Protein AF-A0A0N4XVY6-F1 (afdb_monomer_lite)

Radius of gyration: 19.95 Å; chains: 1; bounding box: 74×23×53 Å

Foldseek 3Di:
DDDDDDPPPPPVVVVVPAFQLVVQQCVQCPPPDDDDPVCLVVSLCSLQPGRLVSLCVRVVDPPDPSDLVVSLVSLVVSCVRHVDPVSVVVSVSSCVRPVVVCVVVQPDVVNVVVVVVVD

Organism: Nippostrongylus brasiliensis (NCBI:txid27835)

Sequence (119 aa):
MAVAQIASLLILTALTLGDPATRAYRECKGQLQLPTSAQLPEWCQKMRFEVADCIVARLGFEDDDGSVSLRGRVLLETYKRSGDDDLYTDLKLYHYGCVYNSWHNFVDDKCFKKQLWQL

pLDDT: mean 77.58, std 21.48, range [35.47, 97.81]

Secondary structure (DSSP, 8-state):
-----SSTTSSSSTTSS--HHHHHHHHHHTTPPPPPTTTHHHHHHHIIIIIHHHHHHHHT-TT--S-HHHHHHHHHHHHHHH--HHHHHHHHHHIIIIIISTHHHH--HHHHHHHHT--

Structure (mmCIF, N/CA/C/O backbone):
data_AF-A0A0N4XVY6-F1
#
_entry.id   AF-A0A0N4XVY6-F1
#
loop_
_atom_site.group_PDB
_atom_site.id
_atom_site.type_symbol
_atom_site.label_atom_id
_atom_site.label_alt_id
_atom_site.label_comp_id
_atom_site.label_asym_id
_atom_site.label_entity_id
_atom_site.label_seq_id
_atom_site.pdbx_PDB_ins_code
_atom_site.Cartn_x
_atom_site.Cartn_y
_atom_site.Cartn_z
_atom_site.occupancy
_atom_site.B_iso_or_equiv
_atom_site.auth_seq_id
_atom_site.auth_comp_id
_atom_site.auth_asym_id
_atom_site.auth_atom_id
_atom_site.pdbx_PDB_model_num
ATOM 1 N N . MET A 1 1 ? -42.581 12.951 35.617 1.00 35.59 1 MET A N 1
ATOM 2 C CA . MET A 1 1 ? -41.354 12.143 35.449 1.00 35.59 1 MET A CA 1
ATOM 3 C C . MET A 1 1 ? -41.339 11.634 34.020 1.00 35.59 1 MET A C 1
ATOM 5 O O . MET A 1 1 ? -42.187 10.823 33.686 1.00 35.59 1 MET A O 1
ATOM 9 N N . ALA A 1 2 ? -40.462 12.159 33.170 1.00 38.03 2 ALA A N 1
ATOM 10 C CA . ALA A 1 2 ? -40.269 11.669 31.808 1.00 38.03 2 ALA A CA 1
ATOM 11 C C . ALA A 1 2 ? -38.759 11.579 31.591 1.00 38.03 2 ALA A C 1
ATOM 13 O O . ALA A 1 2 ? -38.091 12.586 31.375 1.00 38.03 2 ALA A O 1
ATOM 14 N N . VAL A 1 3 ? -38.217 10.379 31.768 1.00 46.41 3 VAL A N 1
ATOM 15 C CA . VAL A 1 3 ? -36.825 10.055 31.466 1.00 46.41 3 VAL A CA 1
ATOM 16 C C . VAL A 1 3 ? -36.861 8.912 30.465 1.00 46.41 3 VAL A C 1
ATOM 18 O O . VAL A 1 3 ? -37.683 8.011 30.602 1.00 46.41 3 VAL A O 1
ATOM 21 N N . ALA A 1 4 ? -35.924 8.968 29.520 1.00 47.69 4 ALA A N 1
ATOM 22 C CA . ALA A 1 4 ? -35.572 7.954 28.531 1.00 47.69 4 ALA A CA 1
ATOM 23 C C . ALA A 1 4 ? -36.360 8.008 27.219 1.00 47.69 4 ALA A C 1
ATOM 25 O O . ALA A 1 4 ? -37.401 7.377 27.099 1.00 47.69 4 ALA A O 1
ATOM 26 N N . GLN A 1 5 ? -35.793 8.697 26.214 1.00 49.16 5 GLN A N 1
ATOM 27 C CA . GLN A 1 5 ? -35.864 8.263 24.806 1.00 49.16 5 GLN A CA 1
ATOM 28 C C . GLN A 1 5 ? -34.922 9.021 23.835 1.00 49.16 5 GLN A C 1
ATOM 30 O O . GLN A 1 5 ? -35.272 9.247 22.685 1.00 49.16 5 GLN A O 1
ATOM 35 N N . ILE A 1 6 ? -33.698 9.396 24.244 1.00 48.84 6 ILE A N 1
ATOM 36 C CA . ILE A 1 6 ? -32.733 10.062 23.326 1.00 48.84 6 ILE A CA 1
ATOM 37 C C . ILE A 1 6 ? -31.375 9.340 23.241 1.00 48.84 6 ILE A C 1
ATOM 39 O O . ILE A 1 6 ? -30.362 9.945 22.917 1.00 48.84 6 ILE A O 1
ATOM 43 N N . ALA A 1 7 ? -31.319 8.036 23.521 1.00 48.22 7 ALA A N 1
ATOM 44 C CA . ALA A 1 7 ? -30.080 7.259 23.357 1.00 48.22 7 ALA A CA 1
ATOM 45 C C . ALA A 1 7 ? -30.055 6.400 22.078 1.00 48.22 7 ALA A C 1
ATOM 47 O O . ALA A 1 7 ? -28.996 5.944 21.662 1.00 48.22 7 ALA A O 1
ATOM 48 N N . SER A 1 8 ? -31.198 6.195 21.417 1.00 45.22 8 SER A N 1
ATOM 49 C CA . SER A 1 8 ? -31.308 5.225 20.315 1.00 45.22 8 SER A CA 1
ATOM 50 C C . SER A 1 8 ? -31.023 5.797 18.922 1.00 45.22 8 SER A C 1
ATOM 52 O O . SER A 1 8 ? -30.977 5.034 17.963 1.00 45.22 8 SER A O 1
ATOM 54 N N . LEU A 1 9 ? -30.804 7.111 18.785 1.00 42.91 9 LEU A N 1
ATOM 55 C CA . LEU A 1 9 ? -30.613 7.754 17.475 1.00 42.91 9 LEU A CA 1
ATOM 56 C C . LEU A 1 9 ? -29.142 7.917 17.047 1.00 42.91 9 LEU A C 1
ATOM 58 O O . LEU A 1 9 ? -28.881 8.270 15.904 1.00 42.91 9 LEU A O 1
ATOM 62 N N . LEU A 1 10 ? -28.180 7.639 17.933 1.00 43.06 10 LEU A N 1
ATOM 63 C CA . LEU A 1 10 ? -26.742 7.783 17.646 1.00 43.06 10 LEU A CA 1
ATOM 64 C C . LEU A 1 10 ? -26.061 6.484 17.191 1.00 43.06 10 LEU A C 1
ATOM 66 O O . LEU A 1 10 ? -24.910 6.518 16.771 1.00 43.06 10 LEU A O 1
ATOM 70 N N . ILE A 1 11 ? -26.756 5.344 17.247 1.00 47.81 11 ILE A N 1
ATOM 71 C CA . ILE A 1 11 ? -26.157 4.041 16.912 1.00 47.81 11 ILE A CA 1
ATOM 72 C C . ILE A 1 11 ? -26.337 3.700 15.420 1.00 47.81 11 ILE A C 1
ATOM 74 O O . ILE A 1 11 ? -25.539 2.952 14.863 1.00 47.81 11 ILE A O 1
ATOM 78 N N . LEU A 1 12 ? -27.316 4.295 14.721 1.00 40.19 12 LEU A N 1
ATOM 79 C CA . LEU A 1 12 ? -27.562 3.976 13.305 1.00 40.19 12 LEU A CA 1
ATOM 80 C C . LEU A 1 12 ? -26.668 4.723 12.303 1.00 40.19 12 LEU A C 1
ATOM 82 O O . LEU A 1 12 ? -26.500 4.241 11.188 1.00 40.19 12 LEU A O 1
ATOM 86 N N . THR A 1 13 ? -26.058 5.854 12.664 1.00 41.75 13 THR A N 1
ATOM 87 C CA . THR A 1 13 ? -25.133 6.570 11.760 1.00 41.75 13 THR A CA 1
ATOM 88 C C . THR A 1 13 ? -23.732 5.957 11.719 1.00 41.75 13 THR A C 1
ATOM 90 O O . THR A 1 13 ? -22.980 6.220 10.784 1.00 41.75 13 THR A O 1
ATOM 93 N N . ALA A 1 14 ? -23.378 5.100 12.682 1.00 44.94 14 ALA A N 1
ATOM 94 C CA . ALA A 1 14 ? -22.085 4.416 12.713 1.00 44.94 14 ALA A CA 1
ATOM 95 C C . ALA A 1 14 ? -21.996 3.224 11.740 1.00 44.94 14 ALA A C 1
ATOM 97 O O . ALA A 1 14 ? -20.898 2.807 11.389 1.00 44.94 14 ALA A O 1
ATOM 98 N N . LEU A 1 15 ? -23.129 2.692 11.267 1.00 44.31 15 LEU A N 1
ATOM 99 C CA . LEU A 1 15 ? -23.162 1.513 10.390 1.00 44.31 15 LEU A CA 1
ATOM 100 C C . LEU A 1 15 ? -22.952 1.838 8.900 1.00 44.31 15 LEU A C 1
ATOM 102 O O . LEU A 1 15 ? -22.689 0.933 8.115 1.00 44.31 15 LEU A O 1
ATOM 106 N N . THR A 1 16 ? -23.029 3.111 8.492 1.00 47.47 16 THR A N 1
ATOM 107 C CA . THR A 1 16 ? -22.830 3.535 7.088 1.00 47.47 16 THR A CA 1
ATOM 108 C C . THR A 1 16 ? -21.451 4.141 6.818 1.00 47.47 16 THR A C 1
ATOM 110 O O . THR A 1 16 ? -21.099 4.426 5.677 1.00 47.47 16 THR A O 1
ATOM 113 N N . LEU A 1 17 ? -20.663 4.355 7.868 1.00 48.94 17 LEU A N 1
ATOM 114 C CA . LEU A 1 17 ? -19.315 4.903 7.824 1.00 48.94 17 LEU A CA 1
ATOM 115 C C . LEU A 1 17 ? -18.368 3.723 8.016 1.00 48.94 17 LEU A C 1
ATOM 117 O O . LEU A 1 17 ? -17.997 3.432 9.146 1.00 48.94 17 LEU A O 1
ATOM 121 N N . GLY A 1 18 ? -18.047 3.022 6.923 1.00 58.38 18 GLY A N 1
ATOM 122 C CA . GLY A 1 18 ? -17.234 1.801 6.934 1.00 58.38 18 GLY A CA 1
ATOM 123 C C . GLY A 1 18 ? -16.025 1.861 7.875 1.00 58.38 18 GLY A C 1
ATOM 124 O O . GLY A 1 18 ? -15.514 2.951 8.169 1.00 58.38 18 GLY A O 1
ATOM 125 N N . ASP A 1 19 ? -15.612 0.677 8.340 1.00 81.75 19 ASP A N 1
ATOM 126 C CA . ASP A 1 19 ? -14.541 0.460 9.318 1.00 81.75 19 ASP A CA 1
ATOM 127 C C . ASP A 1 19 ? -13.361 1.443 9.118 1.00 81.75 19 ASP A C 1
ATOM 129 O O . ASP A 1 19 ? -12.959 1.683 7.971 1.00 81.75 19 ASP A O 1
ATOM 133 N N . PRO A 1 20 ? -12.803 2.049 10.188 1.00 88.19 20 PRO A N 1
ATOM 134 C CA . PRO A 1 20 ? -11.728 3.034 10.073 1.00 88.19 20 PRO A CA 1
ATOM 135 C C . PRO A 1 20 ? -10.554 2.596 9.191 1.00 88.19 20 PRO A C 1
ATOM 137 O O . PRO A 1 20 ? -9.993 3.440 8.489 1.00 88.19 20 PRO A O 1
ATOM 140 N N . ALA A 1 21 ? -10.211 1.303 9.156 1.00 92.38 21 ALA A N 1
ATOM 141 C CA . ALA A 1 21 ? -9.155 0.793 8.287 1.00 92.38 21 ALA A CA 1
ATOM 142 C C . ALA A 1 21 ? -9.587 0.763 6.811 1.00 92.38 21 ALA A C 1
ATOM 144 O O . ALA A 1 21 ? -8.804 1.150 5.942 1.00 92.38 21 ALA A O 1
ATOM 145 N N . THR A 1 22 ? -10.847 0.410 6.526 1.00 93.62 22 THR A N 1
ATOM 146 C CA . THR A 1 22 ? -11.442 0.521 5.177 1.00 93.62 22 THR A CA 1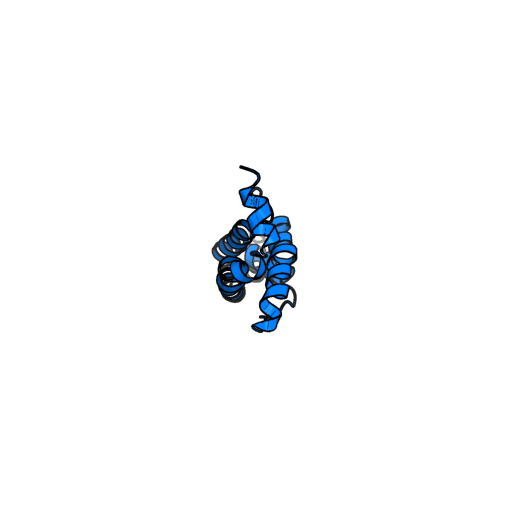
ATOM 147 C C . THR A 1 22 ? -11.348 1.952 4.657 1.00 93.62 22 THR A C 1
ATOM 149 O O . THR A 1 22 ? -10.889 2.197 3.540 1.00 93.62 22 THR A O 1
ATOM 152 N N . ARG A 1 23 ? -11.764 2.923 5.476 1.00 93.69 23 ARG A N 1
ATOM 153 C CA . ARG A 1 23 ? -11.747 4.338 5.091 1.00 93.69 23 ARG A CA 1
ATOM 154 C C . ARG A 1 23 ? -10.331 4.859 4.902 1.00 93.69 23 ARG A C 1
ATOM 156 O O . ARG A 1 23 ? -10.064 5.513 3.897 1.00 93.69 23 ARG A O 1
ATOM 163 N N . ALA A 1 24 ? -9.437 4.550 5.843 1.00 95.44 24 ALA A N 1
ATOM 164 C CA . ALA A 1 24 ? -8.040 4.948 5.762 1.00 95.44 24 ALA A CA 1
ATOM 165 C C . ALA A 1 24 ? -7.423 4.469 4.448 1.00 95.44 24 ALA A C 1
ATOM 167 O O . ALA A 1 24 ? -6.881 5.286 3.709 1.00 95.44 24 ALA A O 1
ATOM 168 N N . TYR A 1 25 ? -7.592 3.188 4.116 1.00 96.38 25 TYR A N 1
ATOM 169 C CA . TYR A 1 25 ? -7.097 2.629 2.866 1.00 96.38 25 TYR A CA 1
ATOM 170 C C . TYR A 1 25 ? -7.697 3.309 1.630 1.00 96.38 25 TYR A C 1
ATOM 172 O O . TYR A 1 25 ? -6.936 3.771 0.785 1.00 96.38 25 TYR A O 1
ATOM 180 N N . ARG A 1 26 ? -9.029 3.417 1.514 1.00 95.56 26 ARG A N 1
ATOM 181 C CA . ARG A 1 26 ? -9.674 3.980 0.310 1.00 95.56 26 ARG A CA 1
ATOM 182 C C . ARG A 1 26 ? -9.259 5.421 0.041 1.00 95.56 26 ARG A C 1
ATOM 184 O O . ARG A 1 26 ? -8.976 5.782 -1.096 1.00 95.56 26 ARG A O 1
ATOM 191 N N . GLU A 1 27 ? -9.192 6.236 1.085 1.00 96.00 27 GLU A N 1
ATOM 192 C CA . GLU A 1 27 ? -8.754 7.625 0.968 1.00 96.00 27 GLU A CA 1
ATOM 193 C C . GLU A 1 27 ? -7.253 7.736 0.646 1.00 96.00 27 GLU A C 1
ATOM 195 O O . GLU A 1 27 ? -6.881 8.582 -0.161 1.00 96.00 27 GLU A O 1
ATOM 200 N N . CYS A 1 28 ? -6.399 6.873 1.212 1.00 97.31 28 CYS A N 1
ATOM 201 C CA . CYS A 1 28 ? -4.965 6.856 0.899 1.00 97.31 28 CYS A CA 1
ATOM 202 C C . CYS A 1 28 ? -4.662 6.315 -0.504 1.00 97.31 28 CYS A C 1
ATOM 204 O O . CYS A 1 28 ? -3.760 6.810 -1.173 1.00 97.31 28 CYS A O 1
ATOM 206 N N . LYS A 1 29 ? -5.409 5.305 -0.965 1.00 96.19 29 LYS A N 1
ATOM 207 C CA . LYS A 1 29 ? -5.313 4.767 -2.328 1.00 96.19 29 LYS A CA 1
ATOM 208 C C . LYS A 1 29 ? -5.823 5.772 -3.358 1.00 96.19 29 LYS A C 1
ATOM 210 O O . LYS A 1 29 ? -5.282 5.859 -4.462 1.00 96.19 29 LYS A O 1
ATOM 215 N N . GLY A 1 30 ? -6.874 6.515 -3.013 1.00 95.56 30 GLY A N 1
ATOM 216 C CA . GLY A 1 30 ? -7.511 7.470 -3.908 1.00 95.56 30 GLY A CA 1
ATOM 217 C C . GLY A 1 30 ? -7.938 6.804 -5.217 1.00 95.56 30 GLY A C 1
ATOM 218 O O . GLY A 1 30 ? -8.711 5.850 -5.222 1.00 95.56 30 GLY A O 1
ATOM 219 N N . GLN A 1 31 ? -7.423 7.310 -6.338 1.00 93.88 31 GLN A N 1
ATOM 220 C CA . GLN A 1 31 ? -7.742 6.819 -7.684 1.00 93.88 31 GLN A CA 1
ATOM 221 C C . GLN A 1 31 ? -6.677 5.876 -8.267 1.00 93.88 31 GLN A C 1
ATOM 223 O O . GLN A 1 31 ? -6.732 5.578 -9.463 1.00 93.88 31 GLN A O 1
ATOM 228 N N . LEU A 1 32 ? -5.709 5.412 -7.466 1.00 95.00 32 LEU A N 1
ATOM 229 C CA . LEU A 1 32 ? -4.666 4.506 -7.942 1.00 95.00 32 LEU A CA 1
ATOM 230 C C . LEU A 1 32 ? -5.287 3.192 -8.439 1.00 95.00 32 LEU A C 1
ATOM 232 O O . LEU A 1 32 ? -5.899 2.443 -7.680 1.00 95.00 32 LEU A O 1
ATOM 236 N N . GLN A 1 33 ? -5.128 2.929 -9.733 1.00 94.19 33 GLN A N 1
ATOM 237 C CA . GLN A 1 33 ? -5.672 1.745 -10.393 1.00 94.19 33 GLN A CA 1
ATOM 238 C C . GLN A 1 33 ? -4.708 0.561 -10.306 1.00 94.19 33 GLN A C 1
ATOM 240 O O . GLN A 1 33 ? -3.511 0.728 -10.056 1.00 94.19 33 GLN A O 1
ATOM 245 N N . LEU A 1 34 ? -5.232 -0.639 -10.566 1.00 90.75 34 LEU A N 1
ATOM 246 C CA . LEU A 1 34 ? -4.398 -1.819 -10.766 1.00 90.75 34 LEU A CA 1
ATOM 247 C C . LEU A 1 34 ? -3.469 -1.606 -11.978 1.00 90.75 34 LEU A C 1
ATOM 249 O O . LEU A 1 34 ? -3.926 -1.144 -13.028 1.00 90.75 34 LEU A O 1
ATOM 253 N N . PRO A 1 35 ? -2.174 -1.928 -11.854 1.00 91.50 35 PRO A N 1
ATOM 254 C CA . PRO A 1 35 ? -1.202 -1.716 -12.908 1.00 91.50 35 PRO A CA 1
ATOM 255 C C . PRO A 1 35 ? -1.242 -2.848 -13.938 1.00 91.50 35 PRO A C 1
ATOM 257 O O . PRO A 1 35 ? -1.534 -4.005 -13.632 1.00 91.50 35 PRO A O 1
ATOM 260 N N . THR A 1 36 ? -0.834 -2.533 -15.164 1.00 85.19 36 THR A N 1
ATOM 261 C CA . THR A 1 36 ? -0.307 -3.543 -16.092 1.00 85.19 36 THR A CA 1
ATOM 262 C C . THR A 1 36 ? 1.091 -3.997 -15.655 1.00 85.19 36 THR A C 1
ATOM 264 O O . THR A 1 36 ? 1.748 -3.343 -14.844 1.00 85.19 36 THR A O 1
ATOM 267 N N . SER A 1 37 ? 1.612 -5.080 -16.246 1.00 80.75 37 SER A N 1
ATOM 268 C CA . SER A 1 37 ? 2.964 -5.570 -15.927 1.00 80.75 37 SER A CA 1
ATOM 269 C C . SER A 1 37 ? 4.058 -4.509 -16.109 1.00 80.75 37 SER A C 1
ATOM 271 O O . SER A 1 37 ? 5.003 -4.479 -15.327 1.00 80.75 37 SER A O 1
ATOM 273 N N . ALA A 1 38 ? 3.942 -3.634 -17.113 1.00 79.12 38 ALA A N 1
ATOM 274 C CA . ALA A 1 38 ? 4.926 -2.579 -17.368 1.00 79.12 38 ALA A CA 1
ATOM 275 C C . ALA A 1 38 ? 4.857 -1.438 -16.337 1.00 79.12 38 ALA A C 1
ATOM 277 O O . ALA A 1 38 ? 5.856 -0.775 -16.077 1.00 79.12 38 ALA A O 1
ATOM 278 N N . GLN A 1 39 ? 3.687 -1.223 -15.733 1.00 84.88 39 GLN A N 1
ATOM 279 C CA . GLN A 1 39 ? 3.448 -0.178 -14.730 1.00 84.88 39 GLN A CA 1
ATOM 280 C C . GLN A 1 39 ? 3.763 -0.643 -13.305 1.00 84.88 39 GLN A C 1
ATOM 282 O O . GLN A 1 39 ? 3.773 0.167 -12.379 1.00 84.88 39 GLN A O 1
ATOM 287 N N . LEU A 1 40 ? 4.026 -1.940 -13.117 1.00 84.19 40 LEU A N 1
ATOM 288 C CA . LEU A 1 40 ? 4.240 -2.540 -11.806 1.00 84.19 40 LEU A CA 1
ATOM 289 C C . LEU A 1 40 ? 5.361 -1.863 -10.992 1.00 84.19 40 LEU A C 1
ATOM 291 O O . LEU A 1 40 ? 5.135 -1.631 -9.804 1.00 84.19 40 LEU A O 1
ATOM 295 N N . PRO A 1 41 ? 6.519 -1.470 -11.571 1.00 85.81 41 PRO A N 1
ATOM 296 C CA . PRO A 1 41 ? 7.563 -0.790 -10.804 1.00 85.81 41 PRO A CA 1
ATOM 297 C C . PRO A 1 41 ? 7.114 0.556 -10.219 1.00 85.81 41 PRO A C 1
ATOM 299 O O . PRO A 1 41 ? 7.346 0.819 -9.040 1.00 85.81 41 PRO A O 1
ATOM 302 N N . GLU A 1 42 ? 6.443 1.393 -11.015 1.00 87.25 42 GLU A N 1
ATOM 303 C CA . GLU A 1 42 ? 5.930 2.692 -10.560 1.00 87.25 42 GLU A CA 1
ATOM 304 C C . GLU A 1 42 ? 4.806 2.506 -9.536 1.00 87.25 42 GLU A C 1
ATOM 306 O O . GLU A 1 42 ? 4.792 3.153 -8.488 1.00 87.25 42 GLU A O 1
ATOM 311 N N . TRP A 1 43 ? 3.897 1.564 -9.792 1.00 92.69 43 TRP A N 1
ATOM 312 C CA . TRP A 1 43 ? 2.814 1.238 -8.869 1.00 92.69 43 TRP A CA 1
ATOM 313 C C . TRP A 1 43 ? 3.342 0.775 -7.506 1.00 92.69 43 TRP A C 1
ATOM 315 O O . TRP A 1 43 ? 2.843 1.214 -6.473 1.00 92.69 43 TRP A O 1
ATOM 325 N N . CYS A 1 44 ? 4.407 -0.032 -7.483 1.00 91.00 44 CYS A N 1
ATOM 326 C CA . CYS A 1 44 ? 5.063 -0.443 -6.244 1.00 91.00 44 CYS A CA 1
ATOM 327 C C . CYS A 1 44 ? 5.637 0.736 -5.451 1.00 91.00 44 CYS A C 1
ATOM 329 O O . CYS A 1 44 ? 5.551 0.736 -4.221 1.00 91.00 44 CYS A O 1
ATOM 331 N N . GLN A 1 45 ? 6.205 1.740 -6.127 1.00 90.69 45 GLN A N 1
ATOM 332 C CA . GLN A 1 45 ? 6.691 2.951 -5.460 1.00 90.69 45 GLN A CA 1
ATOM 333 C C . GLN A 1 45 ? 5.536 3.736 -4.837 1.00 90.69 45 GLN A C 1
ATOM 335 O O . GLN A 1 45 ? 5.610 4.055 -3.652 1.00 90.69 45 GLN A O 1
ATOM 340 N N . LYS A 1 46 ? 4.444 3.955 -5.580 1.00 95.25 46 LYS A N 1
ATOM 341 C CA . LYS A 1 46 ? 3.248 4.653 -5.076 1.00 95.25 46 LYS A CA 1
ATOM 342 C C . LYS A 1 46 ? 2.621 3.929 -3.891 1.00 95.25 46 LYS A C 1
ATOM 344 O O . LYS A 1 46 ? 2.385 4.524 -2.844 1.00 95.25 46 LYS A O 1
ATOM 349 N N . MET A 1 47 ? 2.429 2.616 -4.003 1.00 95.00 47 MET A N 1
ATOM 350 C CA . MET A 1 47 ? 1.884 1.819 -2.904 1.00 95.00 47 MET A CA 1
ATOM 351 C C . MET A 1 47 ? 2.765 1.867 -1.655 1.00 95.00 47 MET A C 1
ATOM 353 O O . MET A 1 47 ? 2.249 1.939 -0.544 1.00 95.00 47 MET A O 1
ATOM 357 N N . ARG A 1 48 ? 4.093 1.839 -1.820 1.00 92.94 48 ARG A N 1
ATOM 358 C CA . ARG A 1 48 ? 5.042 1.848 -0.700 1.00 92.94 48 ARG A CA 1
ATOM 359 C C . ARG A 1 48 ? 5.168 3.219 -0.035 1.00 92.94 48 ARG A C 1
ATOM 361 O O . ARG A 1 48 ? 5.185 3.287 1.191 1.00 92.94 48 ARG A O 1
ATOM 368 N N . PHE A 1 49 ? 5.357 4.271 -0.823 1.00 92.75 49 PHE A N 1
ATOM 369 C CA . PHE A 1 49 ? 5.779 5.579 -0.318 1.00 92.75 49 PHE A CA 1
ATOM 370 C C . PHE A 1 49 ? 4.637 6.577 -0.172 1.00 92.75 49 PHE A C 1
ATOM 372 O O . PHE A 1 49 ? 4.787 7.528 0.582 1.00 92.75 49 PHE A O 1
ATOM 379 N N . GLU A 1 50 ? 3.509 6.360 -0.847 1.00 95.81 50 GLU A N 1
ATOM 380 C CA . GLU A 1 50 ? 2.350 7.249 -0.757 1.00 95.81 50 GLU A CA 1
ATOM 381 C C . GLU A 1 50 ? 1.215 6.554 -0.002 1.00 95.81 50 GLU A C 1
ATOM 383 O O . GLU A 1 50 ? 0.809 7.001 1.070 1.00 95.81 50 GLU A O 1
ATOM 388 N N . VAL A 1 51 ? 0.739 5.411 -0.510 1.00 97.56 51 VAL A N 1
ATOM 389 C CA . VAL A 1 51 ? -0.449 4.743 0.046 1.00 97.56 51 VAL A CA 1
ATOM 390 C C . VAL A 1 51 ? -0.165 4.182 1.436 1.00 97.56 51 VAL A C 1
ATOM 392 O O . VAL A 1 51 ? -0.871 4.515 2.386 1.00 97.56 51 VAL A O 1
ATOM 395 N N . ALA A 1 52 ? 0.867 3.348 1.585 1.00 96.00 52 ALA A N 1
ATOM 396 C CA . ALA A 1 52 ? 1.175 2.738 2.873 1.00 96.00 52 ALA A CA 1
ATOM 397 C C . ALA A 1 52 ? 1.629 3.778 3.911 1.00 96.00 52 ALA A C 1
ATOM 399 O O . ALA A 1 52 ? 1.241 3.665 5.069 1.00 96.00 52 ALA A O 1
ATOM 400 N N . ASP A 1 53 ? 2.357 4.822 3.500 1.00 96.12 53 ASP A N 1
ATOM 401 C CA . ASP A 1 53 ? 2.749 5.925 4.390 1.00 96.12 53 ASP A CA 1
ATOM 402 C C . ASP A 1 53 ? 1.541 6.691 4.940 1.00 96.12 53 ASP A C 1
ATOM 404 O O . ASP A 1 53 ? 1.402 6.878 6.150 1.00 96.12 53 ASP A O 1
ATOM 408 N N . CYS A 1 54 ? 0.593 7.024 4.065 1.00 97.81 54 CYS A N 1
ATOM 409 C CA . CYS A 1 54 ? -0.672 7.631 4.459 1.00 97.81 54 CYS A CA 1
ATOM 410 C C . CYS A 1 54 ? -1.462 6.744 5.441 1.00 97.81 54 CYS A C 1
ATOM 412 O O . CYS A 1 54 ? -2.037 7.249 6.410 1.00 97.81 54 CYS A O 1
ATOM 414 N N . ILE A 1 55 ? -1.476 5.420 5.236 1.00 97.31 55 ILE A N 1
ATOM 415 C CA . ILE A 1 55 ? -2.134 4.480 6.158 1.00 97.31 55 ILE A CA 1
ATOM 416 C C . ILE A 1 55 ? -1.433 4.474 7.519 1.00 97.31 55 ILE A C 1
ATOM 418 O O . ILE A 1 55 ? -2.116 4.514 8.544 1.00 97.31 55 ILE A O 1
ATOM 422 N N . VAL A 1 56 ? -0.097 4.467 7.547 1.00 96.81 56 VAL A N 1
ATOM 423 C CA . VAL A 1 56 ? 0.686 4.545 8.790 1.00 96.81 56 VAL A CA 1
ATOM 424 C C . VAL A 1 56 ? 0.330 5.790 9.586 1.00 96.81 56 VAL A C 1
ATOM 426 O O . VAL A 1 56 ? -0.008 5.670 10.765 1.00 96.81 56 VAL A O 1
ATOM 429 N N . ALA A 1 57 ? 0.308 6.954 8.936 1.00 96.00 57 ALA A N 1
ATOM 430 C CA . ALA A 1 57 ? -0.030 8.217 9.584 1.00 96.00 57 ALA A CA 1
ATOM 431 C C . ALA A 1 57 ? -1.450 8.225 10.180 1.00 96.00 57 ALA A C 1
ATOM 433 O O . ALA A 1 57 ? -1.696 8.865 11.200 1.00 96.00 57 ALA A O 1
ATOM 434 N N . ARG A 1 58 ? -2.396 7.512 9.561 1.00 95.69 58 ARG A N 1
ATOM 435 C CA . ARG A 1 58 ? -3.807 7.496 9.978 1.00 95.69 58 ARG A CA 1
ATOM 436 C C . ARG A 1 58 ? -4.145 6.430 11.007 1.00 95.69 58 ARG A C 1
ATOM 438 O O . ARG A 1 58 ? -5.038 6.646 11.821 1.00 95.69 58 ARG A O 1
ATOM 445 N N . LEU A 1 59 ? -3.487 5.276 10.938 1.00 94.25 59 LEU A N 1
ATOM 446 C CA . LEU A 1 59 ? -3.773 4.127 11.799 1.00 94.25 59 LEU A CA 1
ATOM 447 C C . LEU A 1 59 ? -2.740 3.933 12.917 1.00 94.25 59 LEU A C 1
ATOM 449 O O . LEU A 1 59 ? -2.936 3.048 13.748 1.00 94.25 59 LEU A O 1
ATOM 453 N N . GLY A 1 60 ? -1.680 4.747 12.951 1.00 93.19 60 GLY A N 1
ATOM 454 C CA . GLY A 1 60 ? -0.714 4.793 14.050 1.00 93.19 60 GLY A CA 1
ATOM 455 C C . GLY A 1 60 ? 0.175 3.554 14.134 1.00 93.19 60 GLY A C 1
ATOM 456 O O . GLY A 1 60 ? 0.272 2.935 15.188 1.00 93.19 60 GLY A O 1
ATOM 457 N N . PHE A 1 61 ? 0.800 3.151 13.026 1.00 90.94 61 PHE A N 1
ATOM 458 C CA . PHE A 1 61 ? 1.779 2.058 13.045 1.00 90.94 61 PHE A CA 1
ATOM 459 C C . PHE A 1 61 ? 3.151 2.580 13.502 1.00 90.94 61 PHE A C 1
ATOM 461 O O . PHE A 1 61 ? 3.866 3.197 12.722 1.00 90.94 61 PHE A O 1
ATOM 468 N N . GLU A 1 62 ? 3.512 2.331 14.762 1.00 87.12 62 GLU A N 1
ATOM 469 C CA . GLU A 1 62 ? 4.730 2.883 15.385 1.00 87.12 62 GLU A CA 1
ATOM 470 C C . GLU A 1 62 ? 6.030 2.219 14.900 1.00 87.12 62 GLU A C 1
ATOM 472 O O . GLU A 1 62 ? 7.055 2.882 14.778 1.00 87.12 62 GLU A O 1
ATOM 477 N N . ASP A 1 63 ? 5.977 0.930 14.557 1.00 86.50 63 ASP A N 1
ATOM 478 C CA . ASP A 1 63 ? 7.143 0.151 14.116 1.00 86.50 63 ASP A CA 1
ATOM 479 C C . ASP A 1 63 ? 7.389 0.231 12.598 1.00 86.50 63 ASP A C 1
ATOM 481 O O . ASP A 1 63 ? 7.969 -0.693 12.026 1.00 86.50 63 ASP A O 1
ATOM 485 N N . ASP A 1 64 ? 6.866 1.235 11.893 1.00 88.44 64 ASP A N 1
ATOM 486 C CA . ASP A 1 64 ? 7.085 1.366 10.451 1.00 88.44 64 ASP A CA 1
ATOM 487 C C . ASP A 1 64 ? 8.382 2.129 10.140 1.00 88.44 64 ASP A C 1
ATOM 489 O O . ASP A 1 64 ? 8.572 3.268 10.556 1.00 88.44 64 ASP A O 1
ATOM 493 N N . ASP A 1 65 ? 9.271 1.496 9.373 1.00 87.75 65 ASP A N 1
ATOM 494 C CA . ASP A 1 65 ? 10.559 2.049 8.936 1.00 87.75 65 ASP A CA 1
ATOM 495 C C . ASP A 1 65 ? 10.579 2.396 7.434 1.00 87.75 65 ASP A C 1
ATOM 497 O O . ASP A 1 65 ? 11.632 2.663 6.846 1.00 87.75 65 ASP A O 1
ATOM 501 N N . GLY A 1 66 ? 9.424 2.336 6.768 1.00 86.81 66 GLY A N 1
ATOM 502 C CA . GLY A 1 66 ? 9.296 2.528 5.329 1.00 86.81 66 GLY A CA 1
ATOM 503 C C . GLY A 1 66 ? 9.867 1.405 4.454 1.00 86.81 66 GLY A C 1
ATOM 504 O O . GLY A 1 66 ? 9.853 1.531 3.220 1.00 86.81 66 GLY A O 1
ATOM 505 N N . SER A 1 67 ? 10.383 0.308 5.017 1.00 87.88 67 SER A N 1
ATOM 506 C CA . SER A 1 67 ? 10.883 -0.841 4.253 1.00 87.88 67 SER A CA 1
ATOM 507 C C . SER A 1 67 ? 9.759 -1.551 3.495 1.00 87.88 67 SER A C 1
ATOM 509 O O . SER A 1 67 ? 8.590 -1.520 3.875 1.00 87.88 67 SER A O 1
ATOM 511 N N . VAL A 1 68 ? 10.115 -2.222 2.394 1.00 87.56 68 VAL A N 1
ATOM 512 C CA . VAL A 1 68 ? 9.152 -2.973 1.566 1.00 87.56 68 VAL A CA 1
ATOM 513 C C . VAL A 1 68 ? 8.379 -3.995 2.409 1.00 87.56 68 VAL A C 1
ATOM 515 O O . VAL A 1 68 ? 7.160 -4.105 2.300 1.00 87.56 68 VAL A O 1
ATOM 518 N N . SER A 1 69 ? 9.077 -4.708 3.293 1.00 87.31 69 SER A N 1
ATOM 519 C CA . SER A 1 69 ? 8.478 -5.721 4.161 1.00 87.31 69 SER A CA 1
ATOM 520 C C . SER A 1 69 ? 7.500 -5.117 5.170 1.00 87.31 69 SER A C 1
ATOM 522 O O . SER A 1 69 ? 6.399 -5.645 5.337 1.00 87.31 69 SER A O 1
ATOM 524 N N . LEU A 1 70 ? 7.858 -4.001 5.819 1.00 90.38 70 LEU A N 1
ATOM 525 C CA . LEU A 1 70 ? 6.980 -3.381 6.813 1.00 90.38 70 LEU A CA 1
ATOM 526 C C . LEU A 1 70 ? 5.774 -2.690 6.176 1.00 90.38 70 LEU A C 1
ATOM 528 O O . LEU A 1 70 ? 4.671 -2.851 6.694 1.00 90.38 70 LEU A O 1
ATOM 532 N N . ARG A 1 71 ? 5.913 -2.078 4.993 1.00 93.69 71 ARG A N 1
ATOM 533 C CA . ARG A 1 71 ? 4.748 -1.595 4.226 1.00 93.69 71 ARG A CA 1
ATOM 534 C C . ARG A 1 71 ? 3.812 -2.737 3.818 1.00 93.69 71 ARG A C 1
ATOM 536 O O . ARG A 1 71 ? 2.595 -2.593 3.905 1.00 93.69 71 ARG A O 1
ATOM 543 N N . GLY A 1 72 ? 4.359 -3.898 3.448 1.00 93.38 72 GLY A N 1
ATOM 544 C CA . GLY A 1 72 ? 3.567 -5.110 3.218 1.00 93.38 72 GLY A CA 1
ATOM 545 C C . GLY A 1 72 ? 2.789 -5.553 4.464 1.00 93.38 72 GLY A C 1
ATOM 546 O O . GLY A 1 72 ? 1.606 -5.888 4.367 1.00 93.38 72 GLY A O 1
ATOM 547 N N . ARG A 1 73 ? 3.418 -5.487 5.647 1.00 94.69 73 ARG A N 1
ATOM 548 C CA . ARG A 1 73 ? 2.763 -5.750 6.940 1.00 94.69 73 ARG A CA 1
ATOM 549 C C . ARG A 1 73 ? 1.667 -4.727 7.245 1.00 94.69 73 ARG A C 1
ATOM 551 O O . ARG A 1 73 ? 0.592 -5.135 7.668 1.00 94.69 73 ARG A O 1
ATOM 558 N N . VAL A 1 74 ? 1.895 -3.436 7.001 1.00 96.12 74 VAL A N 1
ATOM 559 C CA . VAL A 1 74 ? 0.879 -2.380 7.179 1.00 96.12 74 VAL A CA 1
ATOM 560 C C . VAL A 1 74 ? -0.368 -2.687 6.351 1.00 96.12 74 VAL A C 1
ATOM 562 O O . VAL A 1 74 ? -1.476 -2.667 6.887 1.00 96.12 74 VAL A O 1
ATOM 565 N N . LEU A 1 75 ? -0.207 -3.043 5.072 1.00 96.44 75 LEU A N 1
ATOM 566 C CA . LEU A 1 75 ? -1.329 -3.420 4.203 1.00 96.44 75 LEU A CA 1
ATOM 567 C C . LEU A 1 75 ? -2.058 -4.676 4.715 1.00 96.44 75 LEU A C 1
ATOM 569 O O . LEU A 1 75 ? -3.288 -4.705 4.737 1.00 96.44 75 LEU A O 1
ATOM 573 N N . LEU A 1 76 ? -1.317 -5.690 5.178 1.00 96.12 76 LEU A N 1
ATOM 574 C CA . LEU A 1 76 ? -1.890 -6.916 5.742 1.00 96.12 76 LEU A CA 1
ATOM 575 C C . LEU A 1 76 ? -2.699 -6.648 7.017 1.00 96.12 76 LEU A C 1
ATOM 577 O O . LEU A 1 76 ? -3.819 -7.136 7.152 1.00 96.12 76 LEU A O 1
ATOM 581 N N . GLU A 1 77 ? -2.145 -5.887 7.957 1.00 95.94 77 GLU A N 1
ATOM 582 C CA . GLU A 1 77 ? -2.824 -5.558 9.213 1.00 95.94 77 GLU A CA 1
ATOM 583 C C . GLU A 1 77 ? -4.033 -4.649 8.980 1.00 95.94 77 GLU A C 1
ATOM 585 O O . GLU A 1 77 ? -5.057 -4.799 9.643 1.00 95.94 77 GLU A O 1
ATOM 590 N N . THR A 1 78 ? -3.956 -3.761 7.988 1.00 95.69 78 THR A N 1
ATOM 591 C CA . THR A 1 78 ? -5.103 -2.955 7.549 1.00 95.69 78 THR A CA 1
ATOM 592 C C . THR A 1 78 ? -6.214 -3.852 6.999 1.00 95.69 78 THR A C 1
ATOM 594 O O . THR A 1 78 ? -7.361 -3.697 7.407 1.00 95.69 78 THR A O 1
ATOM 597 N N . TYR A 1 79 ? -5.882 -4.846 6.165 1.00 95.81 79 TYR A N 1
ATOM 598 C CA . TYR A 1 79 ? -6.851 -5.817 5.638 1.00 95.81 79 TYR A CA 1
ATOM 599 C C . TYR A 1 79 ? -7.510 -6.646 6.739 1.00 95.81 79 TYR A C 1
ATOM 601 O O . TYR A 1 79 ? -8.726 -6.809 6.742 1.00 95.81 79 TYR A O 1
ATOM 609 N N . LYS A 1 80 ? -6.736 -7.140 7.711 1.00 94.50 80 LYS A N 1
ATOM 610 C CA . LYS A 1 80 ? -7.284 -7.920 8.834 1.00 94.50 80 LYS A CA 1
ATOM 611 C C . LYS A 1 80 ? -8.314 -7.140 9.654 1.00 94.50 80 LYS A C 1
ATOM 613 O O . LYS A 1 80 ? -9.204 -7.755 10.232 1.00 94.50 80 LYS A O 1
ATOM 618 N N . ARG A 1 81 ? -8.171 -5.813 9.728 1.00 93.38 81 ARG A N 1
ATOM 619 C CA . ARG A 1 81 ? -9.107 -4.918 10.424 1.00 93.38 81 ARG A CA 1
ATOM 620 C C . ARG A 1 81 ? -10.316 -4.561 9.554 1.00 93.38 81 ARG A C 1
ATOM 622 O O . ARG A 1 81 ? -11.418 -4.483 10.080 1.00 93.38 81 ARG A O 1
ATOM 629 N N . SER A 1 82 ? -10.113 -4.381 8.246 1.00 92.81 82 SER A N 1
ATOM 630 C CA . SER A 1 82 ? -11.151 -3.899 7.329 1.00 92.81 82 SER A CA 1
ATOM 631 C C . SER A 1 82 ? -12.025 -4.993 6.713 1.00 92.81 82 SER A C 1
ATOM 633 O O . SER A 1 82 ? -13.221 -4.782 6.533 1.00 92.81 82 SER A O 1
ATOM 635 N N . GLY A 1 83 ? -11.435 -6.130 6.334 1.00 89.50 83 GLY A N 1
ATOM 636 C CA . GLY A 1 83 ? -12.068 -7.117 5.457 1.00 89.50 83 GLY A CA 1
ATOM 637 C C . GLY A 1 83 ? -12.342 -6.610 4.032 1.00 89.50 83 GLY A C 1
ATOM 638 O O . GLY A 1 83 ? -13.207 -7.159 3.361 1.00 89.50 83 GLY A O 1
ATOM 639 N N . ASP A 1 84 ? -11.659 -5.552 3.574 1.00 89.69 84 ASP A N 1
ATOM 640 C CA . ASP A 1 84 ? -11.889 -4.944 2.253 1.00 89.69 84 ASP A CA 1
ATOM 641 C C . ASP A 1 84 ? -11.245 -5.777 1.118 1.00 89.69 84 ASP A C 1
ATOM 643 O O . ASP A 1 84 ? -10.031 -6.010 1.107 1.00 89.69 84 ASP A O 1
ATOM 647 N N . ASP A 1 85 ? -12.063 -6.214 0.154 1.00 91.31 85 ASP A N 1
ATOM 648 C CA . ASP A 1 85 ? -11.648 -7.060 -0.977 1.00 91.31 85 ASP A CA 1
ATOM 649 C C . ASP A 1 85 ? -10.729 -6.345 -1.988 1.00 91.31 85 ASP A C 1
ATOM 651 O O . ASP A 1 85 ? -9.850 -6.978 -2.593 1.00 91.31 85 ASP A O 1
ATOM 655 N N . ASP A 1 86 ? -10.879 -5.028 -2.162 1.00 90.69 86 ASP A N 1
ATOM 656 C CA . ASP A 1 86 ? -9.995 -4.238 -3.026 1.00 90.69 86 ASP A CA 1
ATOM 657 C C . ASP A 1 86 ? -8.603 -4.155 -2.395 1.00 90.69 86 ASP A C 1
ATOM 659 O O . ASP A 1 86 ? -7.591 -4.367 -3.074 1.00 90.69 86 ASP A O 1
ATOM 663 N N . LEU A 1 87 ? -8.544 -3.943 -1.075 1.00 95.00 87 LEU A N 1
ATOM 664 C CA . LEU A 1 87 ? -7.291 -4.006 -0.323 1.00 95.00 87 LEU A CA 1
ATOM 665 C C . LEU A 1 87 ? -6.672 -5.400 -0.389 1.00 95.00 87 LEU A C 1
ATOM 667 O O . LEU A 1 87 ? -5.458 -5.519 -0.547 1.00 95.00 87 LEU A O 1
ATOM 671 N N . TYR A 1 88 ? -7.472 -6.463 -0.306 1.00 94.69 88 TYR A N 1
ATOM 672 C CA . TYR A 1 88 ? -6.952 -7.822 -0.439 1.00 94.69 88 TYR A CA 1
ATOM 673 C C . TYR A 1 88 ? -6.305 -8.067 -1.809 1.00 94.69 88 TYR A C 1
ATOM 675 O O . TYR A 1 88 ? -5.267 -8.732 -1.910 1.00 94.69 88 TYR A O 1
ATOM 683 N N . THR A 1 89 ? -6.894 -7.518 -2.870 1.00 94.12 89 THR A N 1
ATOM 684 C CA . THR A 1 89 ? -6.352 -7.603 -4.231 1.00 94.12 89 THR A CA 1
ATOM 685 C C . THR A 1 89 ? -5.022 -6.859 -4.341 1.00 94.12 89 THR A C 1
ATOM 687 O O . THR A 1 89 ? -4.026 -7.448 -4.776 1.00 94.12 89 THR A O 1
ATOM 690 N N . ASP A 1 90 ? -4.963 -5.620 -3.859 1.00 95.25 90 ASP A N 1
ATOM 691 C CA . ASP A 1 90 ? -3.733 -4.825 -3.855 1.00 95.25 90 ASP A CA 1
ATOM 692 C C . ASP A 1 90 ? -2.648 -5.434 -2.962 1.00 95.25 90 ASP A C 1
ATOM 694 O O . ASP A 1 90 ? -1.478 -5.433 -3.332 1.00 95.25 90 ASP A O 1
ATOM 698 N N . LEU A 1 91 ? -3.006 -6.002 -1.809 1.00 94.62 91 LEU A N 1
ATOM 699 C CA . LEU A 1 91 ? -2.074 -6.669 -0.897 1.00 94.62 91 LEU A CA 1
ATOM 700 C C . LEU A 1 91 ? -1.378 -7.854 -1.574 1.00 94.62 91 LEU A C 1
ATOM 702 O O . LEU A 1 91 ? -0.157 -8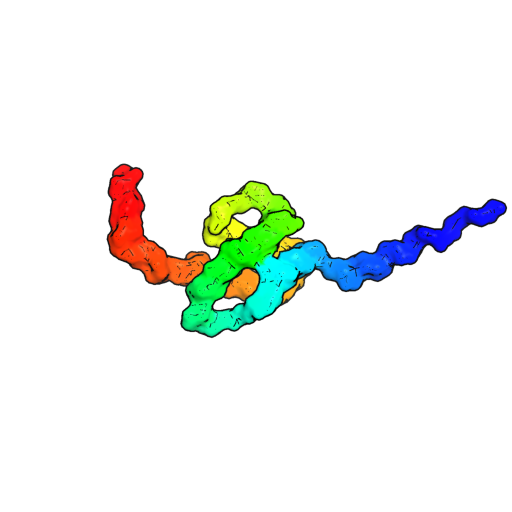.010 -1.451 1.00 94.62 91 LEU A O 1
ATOM 706 N N . LYS A 1 92 ? -2.148 -8.682 -2.294 1.00 92.69 92 LYS A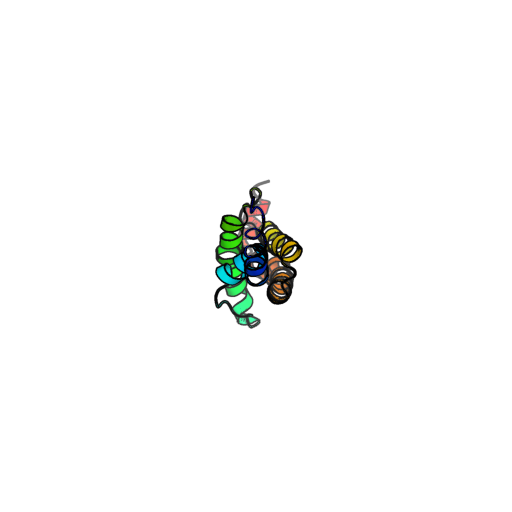 N 1
ATOM 707 C CA . LYS A 1 92 ? -1.613 -9.808 -3.074 1.00 92.69 92 LYS A CA 1
ATOM 708 C C . LYS A 1 92 ? -0.671 -9.311 -4.163 1.00 92.69 92 LYS A C 1
ATOM 710 O O . LYS A 1 92 ? 0.427 -9.850 -4.312 1.00 92.69 92 LYS A O 1
ATOM 715 N N . LEU A 1 93 ? -1.065 -8.259 -4.880 1.00 91.50 93 LEU A N 1
ATOM 716 C CA . LEU A 1 93 ? -0.227 -7.673 -5.918 1.00 91.50 93 LEU A CA 1
ATOM 717 C C . LEU A 1 93 ? 1.037 -7.021 -5.349 1.00 91.50 93 LEU A C 1
ATOM 719 O O . LEU A 1 93 ? 2.101 -7.159 -5.940 1.00 91.50 93 LEU A O 1
ATOM 723 N N . TYR A 1 94 ? 0.959 -6.375 -4.188 1.00 92.62 94 TYR A N 1
ATOM 724 C CA . TYR A 1 94 ? 2.109 -5.787 -3.510 1.00 92.62 94 TYR A CA 1
ATOM 725 C C . TYR A 1 94 ? 3.125 -6.856 -3.105 1.00 92.6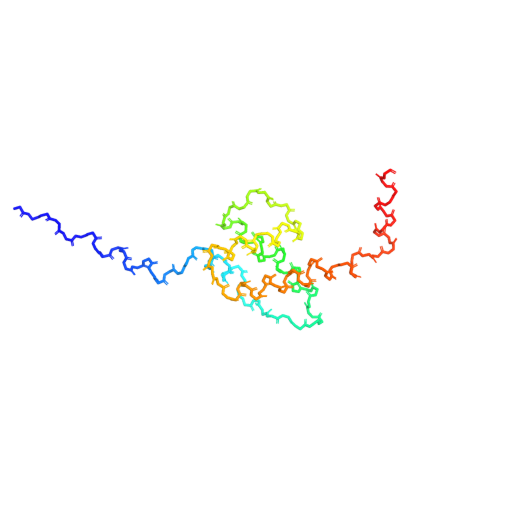2 94 TYR A C 1
ATOM 727 O O . TYR A 1 94 ? 4.318 -6.718 -3.376 1.00 92.62 94 TYR A O 1
ATOM 735 N N . HIS A 1 95 ? 2.666 -7.965 -2.522 1.00 89.19 95 HIS A N 1
ATOM 736 C CA . HIS A 1 95 ? 3.548 -9.085 -2.191 1.00 89.19 95 HIS A CA 1
ATOM 737 C C . HIS A 1 95 ? 4.198 -9.676 -3.445 1.00 89.19 95 HIS A C 1
ATOM 739 O O . HIS A 1 95 ? 5.417 -9.831 -3.502 1.00 89.19 95 HIS A O 1
ATOM 745 N N . TYR A 1 96 ? 3.409 -9.945 -4.483 1.00 85.44 96 TYR A N 1
ATOM 746 C CA . TYR A 1 96 ? 3.926 -10.490 -5.734 1.00 85.44 96 TYR A CA 1
ATOM 747 C C . TYR A 1 96 ? 4.896 -9.532 -6.446 1.00 85.44 96 TYR A C 1
ATOM 749 O O . TYR A 1 96 ? 6.020 -9.900 -6.782 1.00 85.44 96 TYR A O 1
ATOM 757 N N . GLY A 1 97 ? 4.474 -8.295 -6.689 1.00 82.00 97 GLY A N 1
ATOM 758 C CA . GLY A 1 97 ? 5.185 -7.332 -7.524 1.00 82.00 97 GLY A CA 1
ATOM 759 C C . GLY A 1 97 ? 6.301 -6.583 -6.809 1.00 82.00 97 GLY A C 1
ATOM 760 O O . GLY A 1 97 ? 7.344 -6.323 -7.404 1.00 82.00 97 GLY A O 1
ATOM 761 N N . CYS A 1 98 ? 6.110 -6.255 -5.534 1.00 85.38 98 CYS A N 1
ATOM 762 C CA . CYS A 1 98 ? 7.007 -5.359 -4.811 1.00 85.38 98 CYS A CA 1
ATOM 763 C C . CYS A 1 98 ? 7.936 -6.115 -3.859 1.00 85.38 98 CYS A C 1
ATOM 765 O O . CYS A 1 98 ? 9.087 -5.718 -3.699 1.00 85.38 98 CYS A O 1
ATOM 767 N N . VAL A 1 99 ? 7.482 -7.216 -3.251 1.00 82.31 99 VAL A N 1
ATOM 768 C CA . VAL A 1 99 ? 8.314 -8.021 -2.337 1.00 82.31 99 VAL A CA 1
ATOM 769 C C . VAL A 1 99 ? 9.089 -9.092 -3.106 1.00 82.31 99 VAL A C 1
ATOM 771 O O . VAL A 1 99 ? 10.311 -9.155 -3.004 1.00 82.31 99 VAL A O 1
ATOM 774 N N . TYR A 1 100 ? 8.405 -9.915 -3.907 1.00 73.38 100 TYR A N 1
ATOM 775 C CA . TYR A 1 100 ? 9.050 -11.033 -4.608 1.00 73.38 100 TYR A CA 1
ATOM 776 C C . TYR A 1 100 ? 9.726 -10.637 -5.925 1.00 73.38 100 TYR A C 1
ATOM 778 O O . TYR A 1 100 ? 10.778 -11.179 -6.249 1.00 73.38 100 TYR A O 1
ATOM 786 N N . ASN A 1 101 ? 9.175 -9.676 -6.671 1.00 62.91 101 ASN A N 1
ATOM 787 C CA . ASN A 1 101 ? 9.739 -9.249 -7.961 1.00 62.91 101 ASN A CA 1
ATOM 788 C C . ASN A 1 101 ? 10.693 -8.042 -7.878 1.00 62.91 101 ASN A C 1
ATOM 790 O O . ASN A 1 101 ? 11.278 -7.653 -8.889 1.00 62.91 101 ASN A O 1
ATOM 794 N N . SER A 1 102 ? 10.926 -7.464 -6.694 1.00 56.81 102 SER A N 1
ATOM 795 C CA . SER A 1 102 ? 11.914 -6.384 -6.523 1.00 56.81 102 SER A CA 1
ATOM 796 C C . SER A 1 102 ? 13.360 -6.848 -6.724 1.00 56.81 102 SER A C 1
ATOM 798 O O . SER A 1 102 ? 14.221 -6.035 -7.054 1.00 56.81 102 SER A O 1
ATOM 800 N N . TRP A 1 103 ? 13.632 -8.151 -6.634 1.00 50.53 103 TRP A N 1
ATOM 801 C CA . TRP A 1 103 ? 14.972 -8.707 -6.831 1.00 50.53 103 TRP A CA 1
ATOM 802 C C . TRP A 1 103 ? 15.555 -8.418 -8.221 1.00 50.53 103 TRP A C 1
ATOM 804 O O . TRP A 1 103 ? 16.7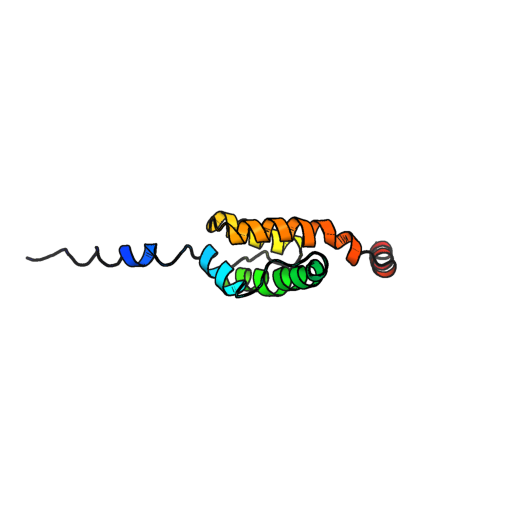56 -8.189 -8.331 1.00 50.53 103 TRP A O 1
ATOM 814 N N . HIS A 1 104 ? 14.732 -8.331 -9.273 1.00 49.22 104 HIS A N 1
ATOM 815 C CA . HIS A 1 104 ? 15.243 -8.065 -10.624 1.00 49.22 104 HIS A CA 1
ATOM 816 C C . HIS A 1 104 ? 15.679 -6.596 -10.825 1.00 49.22 104 HIS A C 1
ATOM 818 O O . HIS A 1 104 ? 16.561 -6.328 -11.639 1.00 49.22 104 HIS A O 1
ATOM 824 N N . ASN A 1 105 ? 15.115 -5.649 -10.066 1.00 45.56 105 ASN A N 1
ATOM 825 C CA . ASN A 1 105 ? 15.420 -4.216 -10.199 1.00 45.56 105 ASN A CA 1
ATOM 826 C C . ASN A 1 105 ? 16.445 -3.694 -9.172 1.00 45.56 105 ASN A C 1
ATOM 828 O O . ASN A 1 105 ? 16.966 -2.597 -9.357 1.00 45.56 105 ASN A O 1
ATOM 832 N N . PHE A 1 106 ? 16.737 -4.440 -8.098 1.00 48.53 106 PHE A N 1
ATOM 833 C CA . PHE A 1 106 ? 17.661 -4.012 -7.032 1.00 48.53 106 PHE A CA 1
ATOM 834 C C . PHE A 1 106 ? 19.048 -4.671 -7.079 1.00 48.53 106 PHE A C 1
ATOM 836 O O . PHE A 1 106 ? 19.970 -4.183 -6.423 1.00 48.53 106 PHE A O 1
ATOM 843 N N . VAL A 1 107 ? 19.239 -5.729 -7.871 1.00 48.16 107 VAL A N 1
ATOM 844 C CA . VAL A 1 107 ? 20.571 -6.294 -8.130 1.00 48.16 107 VAL A CA 1
ATOM 845 C C . VAL A 1 107 ? 21.120 -5.671 -9.410 1.00 48.16 107 VAL A C 1
ATOM 847 O O . VAL A 1 107 ? 21.160 -6.299 -10.464 1.00 48.16 107 VAL A O 1
ATOM 850 N N . ASP A 1 108 ? 21.533 -4.405 -9.326 1.00 46.19 108 ASP A N 1
ATOM 851 C CA . ASP A 1 108 ? 22.604 -3.945 -10.204 1.00 46.19 108 ASP A CA 1
ATOM 852 C C . ASP A 1 108 ? 23.948 -4.396 -9.606 1.00 46.19 108 ASP A C 1
ATOM 854 O O . ASP A 1 108 ? 24.116 -4.562 -8.391 1.00 46.19 108 ASP A O 1
ATOM 858 N N . ASP A 1 109 ? 24.920 -4.630 -10.481 1.00 51.06 109 ASP A N 1
ATOM 859 C CA . ASP A 1 109 ? 26.231 -5.173 -10.121 1.00 51.06 109 ASP A CA 1
ATOM 860 C C . ASP A 1 109 ? 27.007 -4.251 -9.145 1.00 51.06 109 ASP A C 1
ATOM 862 O O . ASP A 1 109 ? 27.964 -4.674 -8.490 1.00 51.06 109 ASP A O 1
ATOM 866 N N . LYS A 1 110 ? 26.582 -2.983 -9.008 1.00 50.59 110 LYS A N 1
ATOM 867 C CA . LYS A 1 110 ? 27.139 -1.993 -8.073 1.00 50.59 110 LYS A CA 1
ATOM 868 C 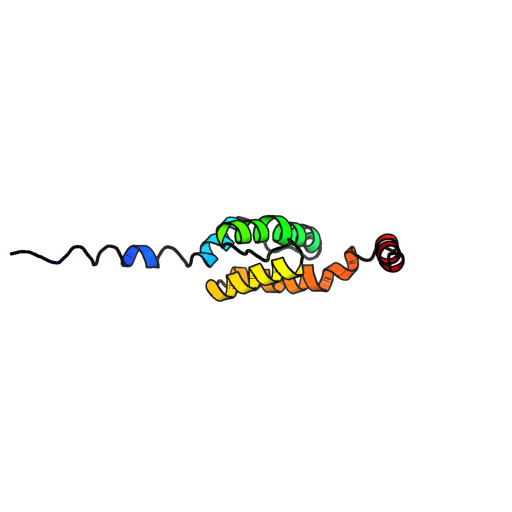C . LYS A 1 110 ? 26.536 -2.104 -6.669 1.00 50.59 110 LYS A C 1
ATOM 870 O O . LYS A 1 110 ? 27.286 -1.965 -5.702 1.00 50.59 110 LYS A O 1
ATOM 875 N N . CYS A 1 111 ? 25.239 -2.373 -6.519 1.00 48.81 111 CYS A N 1
ATOM 876 C CA . CYS A 1 111 ? 24.587 -2.568 -5.219 1.00 48.81 111 CYS A CA 1
ATOM 877 C C . CYS A 1 111 ? 25.071 -3.846 -4.532 1.00 48.81 111 CYS A C 1
ATOM 879 O O . CYS A 1 111 ? 25.400 -3.809 -3.345 1.00 48.81 111 CYS A O 1
ATOM 881 N N . PHE A 1 112 ? 25.210 -4.942 -5.286 1.00 49.38 112 PHE A N 1
ATOM 882 C CA . PHE A 1 112 ? 25.717 -6.213 -4.759 1.00 49.38 112 PHE A CA 1
ATOM 883 C C . PHE A 1 112 ? 27.158 -6.085 -4.235 1.00 49.38 112 PHE A C 1
ATOM 885 O O . PHE A 1 112 ? 27.470 -6.508 -3.121 1.00 49.38 112 PHE A O 1
ATOM 892 N N . LYS A 1 113 ? 28.035 -5.401 -4.986 1.00 48.38 113 LYS A N 1
ATOM 893 C CA . LYS A 1 113 ? 29.421 -5.139 -4.559 1.00 48.38 113 LYS A CA 1
ATOM 894 C C . LYS A 1 113 ? 29.501 -4.175 -3.375 1.00 48.38 113 LYS A C 1
ATOM 896 O O . LYS A 1 113 ? 30.369 -4.331 -2.531 1.00 48.38 113 LYS A O 1
ATOM 901 N N . LYS A 1 114 ? 28.598 -3.205 -3.242 1.00 48.03 114 LYS A N 1
ATOM 902 C CA . LYS A 1 114 ? 28.631 -2.284 -2.096 1.00 48.03 114 LYS A CA 1
ATOM 903 C C . LYS A 1 114 ? 28.245 -2.960 -0.773 1.00 48.03 114 LYS A C 1
ATOM 905 O O . LYS A 1 114 ? 28.795 -2.593 0.257 1.00 48.03 114 LYS A O 1
ATOM 910 N N . GLN A 1 115 ? 27.352 -3.951 -0.799 1.00 43.84 115 GLN A N 1
ATOM 911 C CA . GLN A 1 115 ? 26.956 -4.694 0.405 1.00 43.84 115 GLN A CA 1
ATOM 912 C C . GLN A 1 115 ? 27.959 -5.785 0.816 1.00 43.84 115 GLN A C 1
ATOM 914 O O . GLN A 1 115 ? 28.092 -6.054 2.004 1.00 43.84 115 GLN A O 1
ATOM 919 N N . LEU A 1 116 ? 28.708 -6.374 -0.125 1.00 42.22 116 LEU A N 1
ATOM 920 C CA . LEU A 1 116 ? 29.719 -7.400 0.181 1.00 42.22 116 LEU A CA 1
ATOM 921 C C . LEU A 1 116 ? 31.033 -6.857 0.769 1.00 42.22 116 LEU A C 1
ATOM 923 O O . LEU A 1 116 ? 31.762 -7.615 1.392 1.00 42.22 116 LEU A O 1
ATOM 927 N N . TRP A 1 117 ? 31.348 -5.574 0.570 1.00 36.56 117 TRP A N 1
ATOM 928 C CA . TRP A 1 117 ? 32.620 -4.963 1.001 1.00 36.56 117 TRP A CA 1
ATOM 929 C C . TRP A 1 117 ? 32.487 -4.066 2.244 1.00 36.56 117 TRP A C 1
ATOM 931 O O . TRP A 1 117 ? 33.407 -3.321 2.574 1.00 36.56 117 TRP A O 1
ATOM 941 N N . GLN A 1 118 ? 31.334 -4.108 2.917 1.00 40.38 118 GLN A N 1
ATOM 942 C CA . GLN A 1 118 ? 31.101 -3.451 4.211 1.00 40.38 118 GLN A CA 1
ATOM 943 C C . GLN A 1 118 ? 30.938 -4.458 5.366 1.00 40.38 118 GLN A C 1
ATOM 945 O O . GLN A 1 118 ? 30.474 -4.077 6.441 1.00 40.38 118 GLN A O 1
ATOM 950 N N . LEU A 1 119 ? 31.336 -5.716 5.141 1.00 35.47 119 LEU A N 1
ATOM 951 C CA . LEU A 1 119 ? 31.578 -6.726 6.173 1.00 35.47 119 LEU A CA 1
ATOM 952 C C . LEU A 1 119 ? 33.084 -6.934 6.334 1.00 35.47 119 LEU A C 1
ATOM 954 O O . LEU A 1 119 ? 33.740 -7.207 5.304 1.00 35.47 119 LEU A O 1
#